Protein AF-A0A6B3SM41-F1 (afdb_monomer_lite)

Organism: NCBI:txid2709383

Radius of gyration: 17.98 Å; chains: 1; bounding box: 35×56×48 Å

Structure (mmCIF, N/CA/C/O backbone):
data_AF-A0A6B3SM41-F1
#
_entry.id   AF-A0A6B3SM41-F1
#
loop_
_atom_site.group_PDB
_atom_site.id
_atom_site.type_symbol
_atom_site.label_atom_id
_atom_site.label_alt_id
_atom_site.label_comp_id
_atom_site.label_asym_id
_atom_site.label_entity_id
_atom_site.label_seq_id
_atom_site.pdbx_PDB_ins_code
_atom_site.Cartn_x
_atom_site.Cartn_y
_atom_site.Cartn_z
_atom_site.occupancy
_atom_site.B_iso_or_equiv
_atom_site.auth_seq_id
_atom_site.auth_comp_id
_atom_site.auth_asym_id
_atom_site.auth_atom_id
_atom_site.pdbx_PDB_model_num
ATOM 1 N N . MET A 1 1 ? -23.816 -30.537 -30.936 1.00 42.19 1 MET A N 1
ATOM 2 C CA . MET A 1 1 ? -22.704 -31.227 -30.251 1.00 42.19 1 MET A CA 1
ATOM 3 C C . MET A 1 1 ? -21.564 -30.239 -30.055 1.00 42.19 1 MET A C 1
ATOM 5 O O . MET A 1 1 ? -21.171 -29.629 -31.037 1.00 42.19 1 MET A O 1
ATOM 9 N N . SER A 1 2 ? -21.074 -30.126 -28.813 1.00 48.78 2 SER A N 1
ATOM 10 C CA . SER A 1 2 ? -19.797 -29.508 -28.398 1.00 48.78 2 SER A CA 1
ATOM 11 C C . SER A 1 2 ? -19.707 -27.981 -28.570 1.00 48.78 2 SER A C 1
ATOM 13 O O . SER A 1 2 ? -19.739 -27.470 -29.676 1.00 48.78 2 SER A O 1
ATOM 15 N N . LYS A 1 3 ? -19.535 -27.178 -27.517 1.00 48.53 3 LYS A N 1
ATOM 16 C CA . LYS A 1 3 ? -18.461 -27.302 -26.524 1.00 48.53 3 LYS A CA 1
ATOM 17 C C . LYS A 1 3 ? -18.835 -26.478 -25.282 1.00 48.53 3 LYS A C 1
ATOM 19 O O . LYS A 1 3 ? -18.977 -25.262 -25.379 1.00 48.53 3 LYS A O 1
ATOM 24 N N . HIS A 1 4 ? -18.985 -27.127 -24.128 1.00 48.03 4 HIS A N 1
ATOM 25 C CA . HIS A 1 4 ? -18.931 -26.434 -22.843 1.00 48.03 4 HIS A CA 1
ATOM 26 C C . HIS A 1 4 ? -17.522 -25.849 -22.702 1.00 48.03 4 HIS A C 1
ATOM 28 O O . HIS A 1 4 ? -16.552 -26.597 -22.590 1.00 48.03 4 HIS A O 1
ATOM 34 N N . GLN A 1 5 ? -17.395 -24.525 -22.760 1.00 51.16 5 GLN A N 1
ATOM 35 C CA . GLN A 1 5 ? -16.246 -23.853 -22.169 1.00 51.16 5 GLN A CA 1
ATOM 36 C C . GLN A 1 5 ? -16.639 -23.504 -20.741 1.00 51.16 5 GLN A C 1
ATOM 38 O O . GLN A 1 5 ? -17.149 -22.427 -20.449 1.00 51.16 5 GLN A O 1
ATOM 43 N N . GLU A 1 6 ? -16.448 -24.483 -19.864 1.00 48.81 6 GLU A N 1
ATOM 44 C CA . GLU A 1 6 ? -16.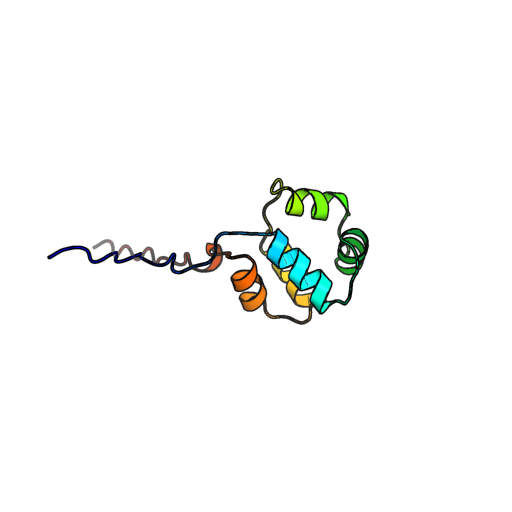347 -24.261 -18.431 1.00 48.81 6 GLU A CA 1
ATOM 45 C C . GLU A 1 6 ? -15.039 -23.506 -18.179 1.00 48.81 6 GLU A C 1
ATOM 47 O O . GLU A 1 6 ? -13.990 -24.076 -17.878 1.00 48.81 6 GLU A O 1
ATOM 52 N N . THR A 1 7 ? -15.075 -22.193 -18.389 1.00 49.72 7 THR A N 1
ATOM 53 C CA . THR A 1 7 ? -14.012 -21.304 -17.936 1.00 49.72 7 THR A CA 1
ATOM 54 C C . THR A 1 7 ? -14.099 -21.290 -16.418 1.00 49.72 7 THR A C 1
ATOM 56 O O . THR A 1 7 ? -14.897 -20.554 -15.843 1.00 49.72 7 THR A O 1
ATOM 59 N N . SER A 1 8 ? -13.314 -22.145 -15.760 1.00 45.97 8 SER A N 1
ATOM 60 C CA . SER A 1 8 ? -13.067 -22.042 -14.323 1.00 45.97 8 SER A CA 1
ATOM 61 C C . SER A 1 8 ? -12.537 -20.639 -14.038 1.00 45.97 8 SER A C 1
ATOM 63 O O . SER A 1 8 ? -11.380 -20.321 -14.312 1.00 45.97 8 SER A O 1
ATOM 65 N N . LEU A 1 9 ? -13.426 -19.771 -13.560 1.00 53.75 9 LEU A N 1
ATOM 66 C CA . LEU A 1 9 ? -13.115 -18.407 -1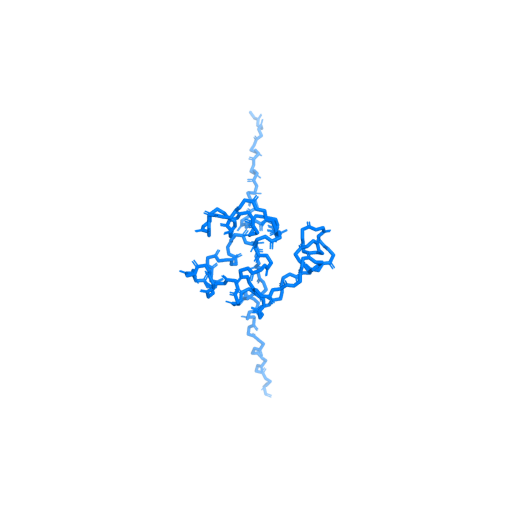3.159 1.00 53.75 9 LEU A CA 1
ATOM 67 C C . LEU A 1 9 ? -12.001 -18.475 -12.103 1.00 53.75 9 LEU A C 1
ATOM 69 O O . LEU A 1 9 ? -12.117 -19.271 -11.164 1.00 53.75 9 LEU A O 1
ATOM 73 N N . PRO A 1 10 ? -10.925 -17.674 -12.198 1.00 51.53 10 PRO A N 1
ATOM 74 C CA . PRO A 1 10 ? -9.949 -17.612 -11.123 1.00 51.53 10 PRO A CA 1
ATOM 75 C C . PRO A 1 10 ? -10.671 -17.105 -9.871 1.00 51.53 10 PRO A C 1
ATOM 77 O O . PRO A 1 10 ? -11.011 -15.929 -9.773 1.00 51.53 10 PRO A O 1
ATOM 80 N N . ALA A 1 11 ? -10.919 -17.999 -8.911 1.00 60.12 11 ALA A N 1
ATOM 81 C CA . ALA A 1 11 ? -11.695 -17.759 -7.690 1.00 60.12 11 ALA A CA 1
ATOM 82 C C . ALA A 1 11 ? -11.045 -16.750 -6.715 1.00 60.12 11 ALA A C 1
ATOM 84 O O . ALA A 1 11 ? -11.317 -16.753 -5.516 1.00 60.12 11 ALA A O 1
ATOM 85 N N . SER A 1 12 ? -10.093 -15.937 -7.173 1.00 61.50 12 SER A N 1
ATOM 86 C CA . SER A 1 12 ? -9.433 -14.896 -6.386 1.00 61.50 12 SER A CA 1
ATOM 87 C C . SER A 1 12 ? -8.532 -14.035 -7.268 1.00 61.50 12 SER A C 1
ATOM 89 O O . SER A 1 12 ? -7.814 -14.553 -8.129 1.00 61.50 12 SER A O 1
ATOM 91 N N . LEU A 1 13 ? -8.539 -12.722 -7.015 1.00 77.38 13 LEU A N 1
ATOM 92 C CA . LEU A 1 13 ? -7.699 -11.769 -7.737 1.00 77.38 13 LEU A CA 1
ATOM 93 C C . LEU A 1 13 ? -6.204 -12.121 -7.572 1.00 77.38 13 LEU A C 1
ATOM 95 O O . LEU A 1 13 ? -5.810 -12.660 -6.525 1.00 77.38 13 LEU A O 1
ATOM 99 N N . PRO A 1 14 ? -5.377 -11.877 -8.606 1.00 87.06 14 PRO A N 1
ATOM 100 C CA . PRO A 1 14 ? -3.929 -11.995 -8.495 1.00 87.06 14 PRO A CA 1
ATOM 101 C C . PRO A 1 14 ? -3.378 -10.933 -7.539 1.00 87.06 14 PRO A C 1
ATOM 103 O O . PRO A 1 14 ? -3.987 -9.879 -7.359 1.00 87.06 14 PRO A O 1
ATOM 106 N N . TYR A 1 15 ? -2.223 -11.229 -6.940 1.00 90.88 15 TYR A N 1
ATOM 107 C CA . TYR A 1 15 ? -1.531 -10.290 -6.063 1.00 90.88 15 TYR A CA 1
ATOM 108 C C . TYR A 1 15 ? -1.096 -9.051 -6.852 1.00 90.88 15 TYR A C 1
ATOM 110 O O . TYR A 1 15 ? -0.290 -9.178 -7.774 1.00 90.88 15 TYR A O 1
ATOM 118 N N . ASP A 1 16 ? -1.613 -7.878 -6.492 1.00 93.50 16 ASP A N 1
ATOM 119 C CA . ASP A 1 16 ? -1.326 -6.626 -7.196 1.00 93.50 16 ASP A CA 1
ATOM 120 C C . ASP A 1 16 ? -1.195 -5.444 -6.216 1.00 93.50 16 ASP A C 1
ATOM 122 O O . ASP A 1 16 ? -2.197 -4.871 -5.774 1.00 93.50 16 ASP A O 1
ATOM 126 N N . PRO A 1 17 ? 0.045 -5.057 -5.865 1.00 94.31 17 PRO A N 1
ATOM 127 C CA . PRO A 1 17 ? 0.312 -3.901 -5.019 1.00 94.31 17 PRO A CA 1
ATOM 128 C C . PRO A 1 17 ? -0.164 -2.576 -5.604 1.00 94.31 17 PRO A C 1
ATOM 130 O O . PRO A 1 17 ? -0.497 -1.679 -4.833 1.00 94.31 17 PRO A O 1
ATOM 133 N N . ASN A 1 18 ? -0.200 -2.436 -6.934 1.00 95.94 18 ASN A N 1
ATOM 134 C CA . ASN A 1 18 ? -0.585 -1.176 -7.567 1.00 95.94 18 ASN A CA 1
ATOM 135 C C . ASN A 1 18 ? -2.039 -0.849 -7.245 1.00 95.94 18 ASN A C 1
ATOM 137 O O . ASN A 1 18 ? -2.313 0.244 -6.771 1.00 95.94 18 ASN A O 1
ATOM 141 N N . ARG A 1 19 ? -2.937 -1.839 -7.328 1.00 95.31 19 ARG A N 1
ATOM 142 C CA . ARG A 1 19 ? -4.352 -1.674 -6.947 1.00 95.31 19 ARG A CA 1
ATOM 143 C C . ARG A 1 19 ? -4.528 -1.161 -5.531 1.00 95.31 19 ARG A C 1
ATOM 145 O O . ARG A 1 19 ? -5.387 -0.318 -5.294 1.00 95.31 19 ARG A O 1
ATOM 152 N N . LEU A 1 20 ? -3.731 -1.672 -4.592 1.00 95.69 20 LEU A N 1
ATOM 153 C CA . LEU A 1 20 ? -3.786 -1.194 -3.218 1.00 95.69 20 LEU A CA 1
ATOM 154 C C . LEU A 1 20 ? -3.313 0.260 -3.125 1.00 95.69 20 LEU A C 1
ATOM 156 O O . LEU A 1 20 ? -3.973 1.065 -2.479 1.00 95.69 20 LEU A O 1
ATOM 160 N N . LEU A 1 21 ? -2.186 0.598 -3.752 1.00 96.19 21 LEU A N 1
ATOM 161 C CA . LEU A 1 21 ? -1.647 1.958 -3.716 1.00 96.19 21 LEU A CA 1
ATOM 162 C C . LEU A 1 21 ? -2.590 2.963 -4.395 1.00 96.19 21 LEU A C 1
ATOM 164 O O . LEU A 1 21 ? -2.825 4.032 -3.843 1.00 96.19 21 LEU A O 1
ATOM 168 N N . ASP A 1 22 ? -3.205 2.596 -5.518 1.00 96.94 22 ASP A N 1
ATOM 169 C CA . ASP A 1 22 ? -4.197 3.425 -6.210 1.00 96.94 22 ASP A CA 1
ATOM 170 C C . ASP A 1 22 ? -5.481 3.595 -5.389 1.00 96.94 22 ASP A C 1
ATOM 172 O O . ASP A 1 22 ? -6.021 4.698 -5.306 1.00 96.94 22 ASP A O 1
ATOM 176 N N . ALA A 1 23 ? -5.943 2.539 -4.710 1.00 96.25 23 ALA A N 1
ATOM 177 C CA . ALA A 1 23 ? -7.062 2.642 -3.777 1.00 96.25 23 ALA A CA 1
ATOM 178 C C . ALA A 1 23 ? -6.739 3.591 -2.611 1.00 96.25 23 ALA A C 1
ATOM 180 O O . ALA A 1 23 ? -7.565 4.429 -2.258 1.00 96.25 23 ALA A O 1
ATOM 181 N N . LEU A 1 24 ? -5.527 3.512 -2.051 1.00 96.00 24 LEU A N 1
ATOM 182 C CA . LEU A 1 24 ? -5.077 4.416 -0.990 1.00 96.00 24 LEU A CA 1
ATOM 183 C C . LEU A 1 24 ? -5.015 5.872 -1.468 1.00 96.00 24 LEU A C 1
ATOM 185 O O . LEU A 1 24 ? -5.491 6.752 -0.755 1.00 96.00 24 LEU A O 1
ATOM 189 N N . LEU A 1 25 ? -4.490 6.129 -2.671 1.00 96.69 25 LEU A N 1
ATOM 190 C CA . LEU A 1 25 ? -4.495 7.468 -3.271 1.00 96.69 25 LEU A CA 1
ATOM 191 C C . LEU A 1 25 ? -5.922 8.012 -3.397 1.00 96.69 25 LEU A C 1
ATOM 193 O O . LEU A 1 25 ? -6.193 9.131 -2.963 1.00 96.69 25 LEU A O 1
ATOM 197 N N . ALA A 1 26 ? -6.848 7.201 -3.913 1.00 96.38 26 ALA A N 1
ATOM 198 C CA . ALA A 1 26 ? -8.243 7.593 -4.078 1.00 96.38 26 ALA A CA 1
ATOM 199 C C . ALA A 1 26 ? -8.938 7.868 -2.734 1.00 96.38 26 ALA A C 1
ATOM 201 O O . ALA A 1 26 ? -9.624 8.878 -2.582 1.00 96.38 26 ALA A O 1
ATOM 202 N N . TRP A 1 27 ? -8.754 7.000 -1.738 1.00 94.88 27 TRP A N 1
ATOM 203 C CA . TRP A 1 27 ? -9.395 7.152 -0.429 1.00 94.88 27 TRP A CA 1
ATOM 204 C C . TRP A 1 27 ? -8.856 8.332 0.369 1.00 94.88 27 TRP A C 1
ATOM 206 O O . TRP A 1 27 ? -9.617 8.998 1.067 1.00 94.88 27 TRP A O 1
ATOM 216 N N . MET A 1 28 ? -7.556 8.594 0.262 1.00 94.31 28 MET A N 1
ATOM 217 C CA . MET A 1 28 ? -6.888 9.678 0.977 1.00 94.31 28 MET A CA 1
ATOM 218 C C . MET A 1 28 ? -6.885 10.994 0.182 1.00 94.31 28 MET A C 1
ATOM 220 O O . MET A 1 28 ? -6.342 11.982 0.672 1.00 94.31 28 MET A O 1
ATOM 224 N N . GLN A 1 29 ? -7.485 11.014 -1.018 1.00 95.31 29 GLN A N 1
ATOM 225 C CA . GLN A 1 29 ? -7.528 12.164 -1.932 1.00 95.31 29 GLN A CA 1
ATOM 226 C C . GLN A 1 29 ? -6.127 12.723 -2.225 1.00 95.31 29 GLN A C 1
ATOM 228 O O . GLN A 1 29 ? -5.864 13.921 -2.123 1.00 95.31 29 GLN A O 1
ATOM 233 N N . LEU A 1 30 ? -5.200 11.823 -2.548 1.00 96.25 30 LEU A N 1
ATOM 234 C CA . LEU A 1 30 ? -3.810 12.143 -2.848 1.00 96.25 30 LEU A CA 1
ATOM 235 C C . LEU A 1 30 ? -3.556 11.990 -4.346 1.00 96.25 30 LEU A C 1
ATOM 237 O O . LEU A 1 30 ? -3.957 11.003 -4.952 1.00 96.25 30 LEU A O 1
ATOM 241 N N . ASP A 1 31 ? -2.831 12.945 -4.921 1.00 93.44 31 ASP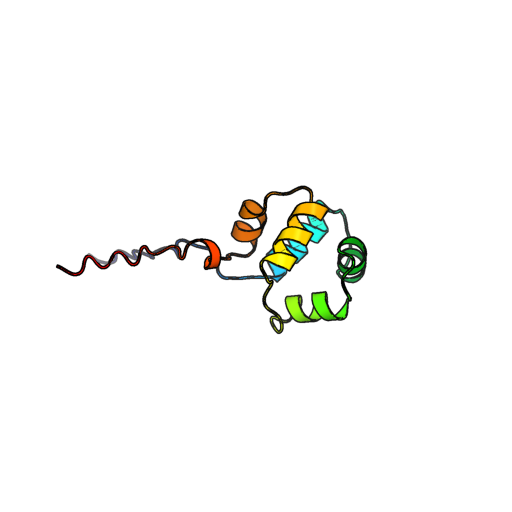 A N 1
ATOM 242 C CA . ASP A 1 31 ? -2.559 12.954 -6.364 1.00 93.44 31 ASP A CA 1
ATOM 243 C C . ASP A 1 31 ? -1.378 12.073 -6.786 1.00 93.44 31 ASP A C 1
ATOM 245 O O . ASP A 1 31 ? -1.261 11.735 -7.959 1.00 93.44 31 ASP A O 1
ATOM 249 N N . ASP A 1 32 ? -0.458 11.760 -5.866 1.00 94.75 32 ASP A N 1
ATOM 250 C CA . ASP A 1 32 ? 0.815 11.127 -6.220 1.00 94.75 32 ASP A CA 1
ATOM 251 C C . ASP A 1 32 ? 1.415 10.289 -5.081 1.00 94.75 32 ASP A C 1
ATOM 253 O O . ASP A 1 32 ? 1.225 10.566 -3.889 1.00 94.75 32 ASP A O 1
ATOM 257 N N . ASP A 1 33 ? 2.220 9.301 -5.468 1.00 94.56 33 ASP A N 1
ATOM 258 C CA . ASP A 1 33 ? 2.933 8.377 -4.587 1.00 94.56 33 ASP A CA 1
ATOM 259 C C . ASP A 1 33 ? 3.854 9.088 -3.579 1.00 94.56 33 ASP A C 1
ATOM 261 O O . ASP A 1 33 ? 4.042 8.603 -2.462 1.00 94.56 33 ASP A O 1
ATOM 265 N N . ASN A 1 34 ? 4.392 10.268 -3.905 1.00 96.00 34 ASN A N 1
ATOM 266 C CA . ASN A 1 34 ? 5.165 11.066 -2.951 1.00 96.00 34 ASN A CA 1
ATOM 267 C C . ASN A 1 34 ? 4.298 11.568 -1.791 1.00 96.00 34 ASN A C 1
ATOM 269 O O . ASN A 1 34 ? 4.737 11.576 -0.637 1.00 96.00 34 ASN A O 1
ATOM 273 N N . LYS A 1 35 ? 3.059 11.988 -2.076 1.00 96.44 35 LYS A N 1
ATOM 274 C CA . LYS A 1 35 ? 2.114 12.412 -1.035 1.00 96.44 35 LYS A CA 1
ATOM 275 C C . LYS A 1 35 ? 1.677 11.210 -0.203 1.00 96.44 35 LYS A C 1
ATOM 277 O O . LYS A 1 35 ? 1.634 11.318 1.021 1.00 96.44 35 LYS A O 1
ATOM 282 N N . LEU A 1 36 ? 1.455 10.061 -0.846 1.00 95.94 36 LEU A N 1
ATOM 283 C CA . LEU A 1 36 ? 1.163 8.800 -0.162 1.00 95.94 36 LEU A CA 1
ATOM 284 C C . LEU A 1 36 ? 2.296 8.384 0.780 1.00 95.94 36 LEU A C 1
ATOM 286 O O . LEU A 1 36 ? 2.045 8.070 1.941 1.00 95.94 36 LEU A O 1
ATOM 290 N N . ALA A 1 37 ? 3.549 8.447 0.321 1.00 95.88 37 ALA A N 1
ATOM 291 C CA . ALA A 1 37 ? 4.719 8.139 1.137 1.00 95.88 37 ALA A CA 1
ATOM 292 C C . ALA A 1 37 ? 4.768 9.023 2.392 1.00 95.88 37 ALA A C 1
ATOM 294 O O . ALA A 1 37 ? 4.934 8.520 3.503 1.00 95.88 37 ALA A O 1
ATOM 295 N N . ARG A 1 38 ? 4.535 10.332 2.237 1.00 94.81 38 ARG A N 1
ATOM 296 C CA . ARG A 1 38 ? 4.484 11.281 3.360 1.00 94.81 38 ARG A CA 1
ATOM 297 C C . ARG A 1 38 ? 3.341 10.977 4.322 1.00 94.81 38 ARG A C 1
ATOM 299 O O . ARG A 1 38 ? 3.563 10.999 5.530 1.00 94.81 38 ARG A O 1
ATOM 306 N N . ALA A 1 39 ? 2.155 10.671 3.800 1.00 94.00 39 ALA A N 1
ATOM 307 C CA . ALA A 1 39 ? 0.993 10.337 4.613 1.00 94.00 39 ALA A CA 1
ATOM 308 C C . ALA A 1 39 ? 1.228 9.063 5.439 1.00 94.00 39 ALA A C 1
ATOM 310 O O . ALA A 1 39 ? 0.901 9.035 6.618 1.00 94.00 39 ALA A O 1
ATOM 311 N N . LEU A 1 40 ? 1.878 8.052 4.854 1.00 93.62 40 LEU A N 1
ATOM 312 C CA . LEU A 1 40 ? 2.211 6.788 5.518 1.00 93.62 40 LEU A CA 1
ATOM 313 C C . LEU A 1 40 ? 3.516 6.835 6.337 1.00 93.62 40 LEU A C 1
ATOM 315 O O . LEU A 1 40 ? 3.893 5.827 6.934 1.00 93.62 40 LEU A O 1
ATOM 319 N N . ARG A 1 41 ? 4.220 7.978 6.369 1.00 94.06 41 ARG A N 1
ATOM 320 C CA . ARG A 1 41 ? 5.554 8.145 6.989 1.00 94.06 41 ARG A CA 1
ATOM 321 C C . ARG A 1 41 ? 6.611 7.175 6.437 1.00 94.06 41 ARG A C 1
ATOM 323 O O . ARG A 1 41 ? 7.494 6.717 7.160 1.00 94.06 41 ARG A O 1
ATOM 330 N N . LEU A 1 42 ? 6.515 6.862 5.150 1.00 93.38 42 LEU A N 1
ATOM 331 C CA . LEU A 1 42 ? 7.421 5.980 4.417 1.00 93.38 42 LEU A CA 1
ATOM 332 C C . LEU A 1 42 ? 8.333 6.789 3.496 1.00 93.38 42 LEU A C 1
ATOM 334 O O . LEU A 1 42 ? 8.048 7.933 3.143 1.00 93.38 42 LEU A O 1
ATOM 338 N N . SER A 1 43 ? 9.430 6.170 3.065 1.00 95.00 43 SER A N 1
ATOM 339 C CA . SER A 1 43 ? 10.273 6.747 2.024 1.00 95.00 43 SER A CA 1
ATOM 340 C C . SER A 1 43 ? 9.619 6.597 0.639 1.00 95.00 43 SER A C 1
ATOM 342 O O . SER A 1 43 ? 9.035 5.545 0.350 1.00 95.00 43 SER A O 1
ATOM 344 N N . PRO A 1 44 ? 9.755 7.593 -0.259 1.00 94.25 44 PRO A N 1
ATOM 345 C CA . PRO A 1 44 ? 9.299 7.478 -1.649 1.00 94.25 44 PRO A CA 1
ATOM 346 C C . PRO A 1 44 ? 9.893 6.258 -2.368 1.00 94.25 44 PRO A C 1
ATOM 348 O O . PRO A 1 44 ? 9.197 5.563 -3.103 1.00 94.25 44 PRO A O 1
ATOM 351 N N . GLU A 1 45 ? 11.156 5.931 -2.075 1.00 95.25 45 GLU A N 1
ATOM 352 C CA . GLU A 1 45 ? 11.857 4.763 -2.628 1.00 95.25 45 GLU A CA 1
ATOM 353 C C . GLU A 1 45 ? 11.184 3.433 -2.265 1.00 95.25 45 GLU A C 1
ATOM 355 O O . GLU A 1 45 ? 11.200 2.485 -3.056 1.00 95.25 45 GLU A O 1
ATOM 360 N N . LEU A 1 46 ? 10.558 3.351 -1.087 1.00 94.25 46 LEU A N 1
ATOM 361 C CA . LEU A 1 46 ? 9.825 2.163 -0.664 1.00 94.25 46 LEU A CA 1
ATOM 362 C C . LEU A 1 46 ? 8.517 2.022 -1.449 1.00 94.25 46 LEU A C 1
ATOM 364 O O . LEU A 1 46 ? 8.243 0.934 -1.952 1.00 94.25 46 LEU A O 1
ATOM 368 N N . ILE A 1 47 ? 7.753 3.107 -1.625 1.00 95.25 47 ILE A N 1
ATOM 369 C CA . ILE A 1 47 ? 6.535 3.098 -2.459 1.00 95.25 47 ILE A CA 1
ATOM 370 C C . ILE A 1 47 ? 6.882 2.729 -3.904 1.00 95.25 47 ILE A C 1
ATOM 372 O O . ILE A 1 47 ? 6.275 1.823 -4.474 1.00 95.25 47 ILE A O 1
ATOM 376 N N . LYS A 1 48 ? 7.939 3.328 -4.457 1.00 96.50 48 LYS A N 1
ATOM 377 C CA . LYS A 1 48 ? 8.451 3.004 -5.792 1.00 96.50 48 LYS A CA 1
ATOM 378 C C . LYS A 1 48 ? 8.863 1.534 -5.915 1.00 96.50 48 LYS A C 1
ATOM 380 O O . LYS A 1 48 ? 8.525 0.870 -6.890 1.00 96.50 48 LYS A O 1
ATOM 385 N N . SER A 1 49 ? 9.540 0.983 -4.909 1.00 95.69 49 SER A N 1
ATOM 386 C CA . SER A 1 49 ? 9.917 -0.437 -4.895 1.00 95.69 49 SER A CA 1
ATOM 387 C C . SER A 1 49 ? 8.702 -1.370 -4.852 1.00 95.69 49 SER A C 1
ATOM 389 O O . SER A 1 49 ? 8.743 -2.441 -5.458 1.00 95.69 49 SER A O 1
ATOM 391 N N . ILE A 1 50 ? 7.616 -0.966 -4.186 1.00 94.75 50 ILE A N 1
ATOM 392 C CA . ILE A 1 50 ? 6.346 -1.706 -4.159 1.00 94.75 50 ILE A CA 1
ATOM 393 C C . ILE A 1 50 ? 5.637 -1.625 -5.517 1.00 94.75 50 ILE A C 1
ATOM 395 O O . ILE A 1 50 ? 5.268 -2.666 -6.057 1.00 94.75 50 ILE A O 1
ATOM 399 N N . ARG A 1 51 ? 5.510 -0.425 -6.105 1.00 94.56 51 ARG A N 1
ATOM 400 C CA . ARG A 1 51 ? 4.933 -0.201 -7.448 1.00 94.56 51 ARG A CA 1
ATOM 401 C C . ARG A 1 51 ? 5.608 -1.064 -8.513 1.00 94.56 51 ARG A C 1
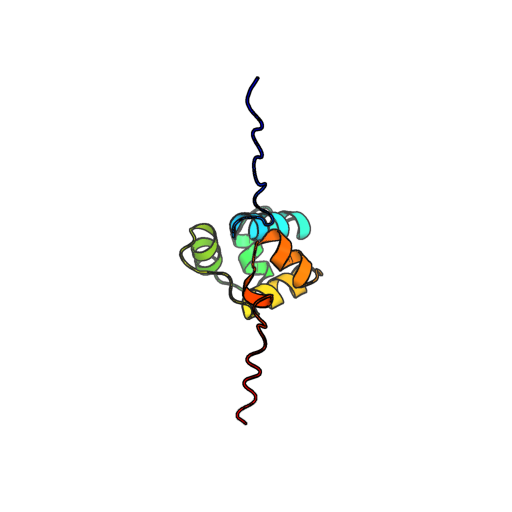ATOM 403 O O . ARG A 1 51 ? 4.949 -1.703 -9.328 1.00 94.56 51 ARG A O 1
AT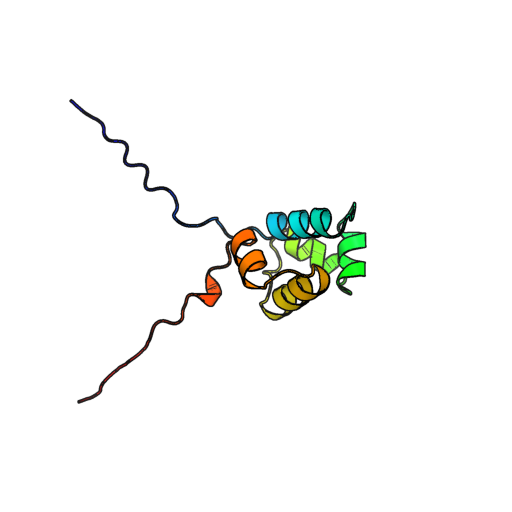OM 410 N N . HIS A 1 52 ? 6.937 -1.133 -8.460 1.00 95.25 52 HIS A N 1
ATOM 411 C CA . HIS A 1 52 ? 7.752 -1.912 -9.391 1.00 95.25 52 HIS A CA 1
ATOM 412 C C . HIS A 1 52 ? 7.795 -3.418 -9.061 1.00 95.25 52 HIS A C 1
ATOM 414 O O . HIS A 1 52 ? 8.527 -4.160 -9.714 1.00 95.25 52 HIS A O 1
ATOM 420 N N . GLY A 1 53 ? 7.082 -3.880 -8.027 1.00 90.06 53 GLY A N 1
ATOM 421 C CA . GLY A 1 53 ? 7.050 -5.289 -7.624 1.00 90.06 53 GLY A CA 1
ATOM 422 C C . GLY A 1 53 ? 8.364 -5.823 -7.039 1.00 90.06 53 GLY A C 1
ATOM 423 O O . GLY A 1 53 ? 8.516 -7.031 -6.877 1.00 90.06 53 GLY A O 1
ATOM 424 N N . ARG A 1 54 ? 9.321 -4.947 -6.704 1.00 91.69 54 ARG A N 1
ATOM 425 C CA . ARG A 1 54 ? 10.614 -5.323 -6.102 1.00 91.69 54 ARG A CA 1
ATOM 426 C C . ARG A 1 54 ? 10.488 -5.655 -4.620 1.00 91.69 54 ARG A C 1
ATOM 428 O O . ARG A 1 54 ? 11.304 -6.404 -4.091 1.00 91.69 54 ARG A O 1
ATOM 435 N N . LEU A 1 55 ? 9.484 -5.087 -3.953 1.00 91.12 55 LEU A N 1
ATOM 436 C CA . LEU A 1 55 ? 9.224 -5.310 -2.537 1.00 91.12 55 LEU A CA 1
ATOM 437 C C . LEU A 1 55 ? 7.775 -5.770 -2.323 1.00 91.12 55 LEU A C 1
ATOM 439 O O . LEU A 1 55 ? 6.851 -5.013 -2.624 1.00 91.12 55 LEU A O 1
ATOM 443 N N . PRO A 1 56 ? 7.543 -6.974 -1.769 1.00 90.94 56 PRO A N 1
ATOM 444 C CA . PRO A 1 56 ? 6.202 -7.385 -1.387 1.00 90.94 56 PRO A CA 1
ATOM 445 C C . PRO A 1 56 ? 5.720 -6.586 -0.172 1.00 90.94 56 PRO A C 1
ATOM 447 O O . PRO A 1 56 ? 6.477 -6.319 0.767 1.00 90.94 56 PRO A O 1
ATOM 450 N N . ILE A 1 57 ? 4.428 -6.268 -0.144 1.00 92.19 57 ILE A N 1
ATOM 451 C CA . ILE A 1 57 ? 3.794 -5.628 1.009 1.00 92.19 57 ILE A CA 1
ATOM 452 C C . ILE A 1 57 ? 3.766 -6.613 2.179 1.00 92.19 57 ILE A C 1
ATOM 454 O O . ILE A 1 57 ? 3.150 -7.679 2.124 1.00 92.19 57 ILE A O 1
ATOM 458 N N . ARG A 1 58 ? 4.467 -6.250 3.254 1.00 91.00 58 ARG A N 1
ATOM 459 C CA . ARG A 1 58 ? 4.525 -7.030 4.495 1.00 91.00 58 ARG A CA 1
ATOM 460 C C . ARG A 1 58 ? 3.263 -6.795 5.338 1.00 91.00 58 ARG A C 1
ATOM 462 O O . ARG A 1 58 ? 2.718 -5.694 5.291 1.00 91.00 58 ARG A O 1
ATOM 469 N N . PRO A 1 59 ? 2.857 -7.749 6.198 1.00 90.12 59 PRO A N 1
ATOM 470 C CA . PRO A 1 59 ? 1.693 -7.581 7.074 1.00 90.12 59 PRO A CA 1
ATOM 471 C C . PRO A 1 59 ? 1.742 -6.319 7.945 1.00 90.12 59 PRO A C 1
ATOM 473 O O . PRO A 1 59 ? 0.730 -5.649 8.104 1.00 90.12 59 PRO A O 1
ATOM 476 N N . THR A 1 60 ? 2.922 -5.963 8.464 1.00 91.62 60 THR A N 1
ATOM 477 C CA . THR A 1 60 ? 3.127 -4.739 9.256 1.00 91.62 60 THR A CA 1
ATOM 478 C C . THR A 1 60 ? 2.842 -3.478 8.445 1.00 91.62 60 THR A C 1
ATOM 480 O O . THR A 1 60 ? 2.197 -2.562 8.936 1.00 91.62 60 THR A O 1
ATOM 483 N N . LEU A 1 61 ? 3.288 -3.442 7.187 1.00 93.00 61 LEU A N 1
ATOM 484 C CA . LEU A 1 61 ? 3.041 -2.310 6.301 1.00 93.00 61 LEU A CA 1
ATOM 485 C C . LEU A 1 61 ? 1.557 -2.214 5.930 1.00 93.00 61 LEU A C 1
ATOM 487 O O . LEU A 1 61 ? 0.994 -1.126 5.922 1.00 93.00 61 LEU A O 1
ATOM 491 N N . LEU A 1 62 ? 0.916 -3.358 5.693 1.00 93.31 62 LEU A N 1
ATOM 492 C CA . LEU A 1 62 ? -0.513 -3.425 5.403 1.00 93.31 62 LEU A CA 1
ATOM 493 C C . LEU A 1 62 ? -1.364 -2.919 6.576 1.00 93.31 62 LEU A C 1
ATOM 495 O O . LEU A 1 62 ? -2.350 -2.225 6.365 1.00 93.31 62 LEU A O 1
ATOM 499 N N . MET A 1 63 ? -0.957 -3.228 7.809 1.00 92.94 63 MET A N 1
ATOM 500 C CA . MET A 1 63 ? -1.584 -2.696 9.018 1.00 92.94 63 MET A CA 1
ATOM 501 C C . MET A 1 63 ? -1.436 -1.173 9.091 1.00 92.94 63 MET A C 1
ATOM 503 O O . MET A 1 63 ? -2.429 -0.486 9.273 1.00 92.94 63 MET A O 1
ATOM 507 N N . LEU A 1 64 ? -0.238 -0.629 8.853 1.00 93.81 64 LEU A N 1
ATOM 508 C CA . LEU A 1 64 ? -0.028 0.826 8.831 1.00 93.81 64 LEU A CA 1
ATOM 509 C C . LEU A 1 64 ? -0.882 1.533 7.768 1.00 93.81 64 LEU A C 1
ATOM 511 O O . LEU A 1 64 ? -1.420 2.607 8.034 1.00 93.81 64 LEU A O 1
ATOM 515 N N . MET A 1 65 ? -1.014 0.932 6.583 1.00 95.12 65 MET A N 1
ATOM 516 C CA . MET A 1 65 ? -1.878 1.431 5.510 1.00 95.12 65 MET A CA 1
ATOM 517 C C . MET A 1 65 ? -3.355 1.407 5.914 1.00 95.12 65 MET A C 1
ATOM 519 O O . MET A 1 65 ? -4.062 2.377 5.663 1.00 95.12 65 MET A O 1
ATOM 523 N N . ALA A 1 66 ? -3.808 0.327 6.560 1.00 94.94 66 ALA A N 1
ATOM 524 C CA . ALA A 1 66 ? -5.182 0.185 7.040 1.00 94.94 66 ALA A CA 1
ATOM 525 C C . ALA A 1 66 ? -5.534 1.287 8.051 1.00 94.94 66 ALA A C 1
ATOM 527 O O . ALA A 1 66 ? -6.547 1.967 7.891 1.00 94.94 66 ALA A O 1
ATOM 528 N N . GLU A 1 67 ? -4.645 1.528 9.018 1.00 94.50 67 GLU A N 1
ATOM 529 C CA . GLU A 1 67 ? -4.816 2.565 10.040 1.00 94.50 67 GLU A CA 1
ATOM 530 C C . GLU A 1 67 ? -4.906 3.972 9.425 1.00 94.50 67 GLU A C 1
ATOM 532 O O . GLU A 1 67 ? -5.809 4.735 9.756 1.00 94.50 67 GLU A O 1
ATOM 537 N N . HIS A 1 68 ? -4.015 4.319 8.485 1.00 94.69 68 HIS A N 1
ATOM 538 C CA . HIS A 1 68 ? -4.018 5.650 7.856 1.00 94.69 68 HIS A CA 1
ATOM 539 C C . HIS A 1 68 ? -5.187 5.861 6.891 1.00 94.69 68 HIS A C 1
ATOM 541 O O . HIS A 1 68 ? -5.641 6.990 6.719 1.00 94.69 68 HIS A O 1
ATOM 547 N N . ALA A 1 69 ? -5.675 4.792 6.260 1.00 93.56 69 ALA A N 1
ATOM 548 C CA . ALA A 1 69 ? -6.834 4.849 5.377 1.00 93.56 69 ALA A CA 1
ATOM 549 C C . ALA A 1 69 ? -8.173 4.768 6.132 1.00 93.56 69 ALA A C 1
ATOM 551 O O . ALA A 1 69 ? -9.225 4.935 5.514 1.00 93.56 69 ALA A O 1
ATOM 552 N N . GLY A 1 70 ? -8.157 4.473 7.439 1.00 94.75 70 GLY A N 1
ATOM 553 C CA . GLY A 1 70 ? -9.368 4.214 8.222 1.00 94.75 70 GLY A CA 1
ATOM 554 C C . GLY A 1 70 ? -10.136 2.978 7.739 1.00 94.75 70 GLY A C 1
ATOM 555 O O . GLY A 1 70 ? -11.365 2.955 7.787 1.00 94.75 70 GLY A O 1
ATOM 556 N N . ARG A 1 71 ? -9.427 1.971 7.214 1.00 95.50 71 ARG A N 1
ATOM 557 C CA . ARG A 1 71 ? -10.001 0.758 6.608 1.00 95.50 71 ARG A CA 1
ATOM 558 C C . ARG A 1 71 ? -9.600 -0.493 7.371 1.00 95.50 71 ARG A C 1
ATOM 560 O O . ARG A 1 71 ? -8.645 -0.503 8.138 1.00 95.50 71 ARG A O 1
ATOM 567 N N . SER A 1 72 ? -10.320 -1.585 7.133 1.00 93.75 72 SER A N 1
ATOM 568 C CA . SER A 1 72 ? -9.974 -2.869 7.738 1.00 93.75 72 SER A CA 1
ATOM 569 C C . SER A 1 72 ? -8.806 -3.539 7.010 1.00 93.75 72 SER A C 1
ATOM 571 O O . SER A 1 72 ? -8.658 -3.451 5.791 1.00 93.75 72 SER A O 1
ATOM 573 N N . LEU A 1 73 ? -8.000 -4.294 7.758 1.00 92.19 73 LEU A N 1
ATOM 574 C CA . LEU A 1 73 ? -6.922 -5.096 7.180 1.00 92.19 73 LEU A CA 1
ATOM 575 C C . LEU A 1 73 ? -7.439 -6.129 6.162 1.00 92.19 73 LEU A C 1
ATOM 577 O O . LEU A 1 73 ? -6.717 -6.480 5.233 1.00 92.19 73 LEU A O 1
ATOM 581 N N . ASP A 1 74 ? -8.666 -6.632 6.335 1.00 91.50 74 ASP A N 1
ATOM 582 C CA . ASP A 1 74 ? -9.285 -7.575 5.396 1.00 91.50 74 ASP A CA 1
ATOM 583 C C . ASP A 1 74 ? -9.603 -6.911 4.053 1.00 91.50 74 ASP A C 1
ATOM 585 O O . ASP A 1 74 ? -9.226 -7.444 3.013 1.00 91.50 74 ASP A O 1
ATOM 589 N N . GLU A 1 75 ? -10.179 -5.707 4.072 1.00 93.50 75 GLU A N 1
ATOM 590 C CA . GLU A 1 75 ? -10.467 -4.920 2.866 1.00 93.50 75 GLU A CA 1
ATOM 591 C C . GLU A 1 75 ? -9.191 -4.679 2.046 1.00 93.50 75 GLU A C 1
ATOM 593 O O . GLU A 1 75 ? -9.148 -4.951 0.844 1.00 93.50 75 GLU A O 1
ATOM 598 N N . LEU A 1 76 ? -8.100 -4.288 2.713 1.00 94.12 76 LEU A N 1
ATOM 599 C CA . LEU A 1 76 ? -6.807 -4.105 2.055 1.00 94.12 76 LEU A CA 1
ATOM 600 C C . LEU A 1 76 ? -6.259 -5.414 1.469 1.00 94.12 76 LEU A C 1
ATOM 602 O O . LEU A 1 76 ? -5.702 -5.408 0.372 1.00 94.12 76 LEU A O 1
ATOM 606 N N . ARG A 1 77 ? -6.425 -6.552 2.157 1.00 91.62 77 ARG A N 1
ATOM 607 C CA . ARG A 1 77 ? -6.006 -7.870 1.642 1.00 91.62 77 ARG A CA 1
ATOM 608 C C . ARG A 1 77 ? -6.810 -8.301 0.427 1.00 91.62 77 ARG A C 1
ATOM 610 O O . ARG A 1 77 ? -6.234 -8.898 -0.482 1.00 91.62 77 ARG A O 1
ATOM 617 N N . GLN A 1 78 ? -8.110 -8.019 0.412 1.00 91.44 78 GLN A N 1
ATOM 618 C CA . GLN A 1 78 ? -8.977 -8.333 -0.719 1.00 91.44 78 GLN A CA 1
ATOM 619 C C . GLN A 1 78 ? -8.547 -7.562 -1.969 1.00 91.44 78 GLN A C 1
ATOM 621 O O . GLN A 1 78 ? -8.396 -8.171 -3.028 1.00 91.44 78 GLN A O 1
ATOM 626 N N . ILE A 1 79 ? -8.259 -6.264 -1.830 1.00 93.12 79 ILE A N 1
ATOM 627 C CA . ILE A 1 79 ? -7.767 -5.419 -2.930 1.00 93.12 79 ILE A CA 1
ATOM 628 C C . ILE A 1 79 ? -6.385 -5.871 -3.395 1.00 93.12 79 ILE A C 1
ATOM 630 O O . ILE A 1 79 ? -6.143 -6.002 -4.594 1.00 93.12 79 ILE A O 1
ATOM 634 N N . LEU A 1 80 ? -5.495 -6.153 -2.441 1.00 92.50 80 LEU A N 1
ATOM 635 C CA . LEU A 1 80 ? -4.141 -6.621 -2.714 1.00 92.50 80 LEU A CA 1
ATOM 636 C C . LEU A 1 80 ? -4.115 -8.015 -3.359 1.00 92.50 80 LEU A C 1
ATOM 638 O O . LEU A 1 80 ? -3.110 -8.378 -3.958 1.00 92.50 80 LEU A O 1
ATOM 642 N N . GLY A 1 81 ? -5.172 -8.819 -3.213 1.00 90.31 81 GLY A N 1
ATOM 643 C CA . GLY A 1 81 ? -5.159 -10.237 -3.582 1.00 90.31 81 GLY A CA 1
ATOM 644 C C . GLY A 1 81 ? -4.282 -11.088 -2.653 1.00 90.31 81 GLY A C 1
ATOM 645 O O . GLY A 1 81 ? -3.817 -12.163 -3.043 1.00 90.31 81 GLY A O 1
ATOM 646 N N . ASP A 1 82 ? -4.025 -10.625 -1.423 1.00 85.75 82 ASP A N 1
ATOM 647 C CA . ASP A 1 82 ? -3.152 -11.309 -0.465 1.00 85.75 82 ASP A CA 1
ATOM 648 C C . ASP A 1 82 ? -3.862 -12.493 0.211 1.00 85.75 82 ASP A C 1
ATOM 650 O O . ASP A 1 82 ? -4.744 -12.344 1.060 1.00 85.75 82 ASP A O 1
ATOM 654 N N . ARG A 1 83 ? -3.420 -13.708 -0.136 1.00 79.00 83 ARG A N 1
ATOM 655 C CA . ARG A 1 83 ? -3.931 -14.974 0.416 1.00 79.00 83 ARG A CA 1
ATOM 656 C C . ARG A 1 83 ? -3.104 -15.513 1.583 1.00 79.00 83 ARG A C 1
ATOM 658 O O . ARG A 1 83 ? -3.485 -16.528 2.166 1.00 79.00 83 ARG A O 1
ATOM 665 N N . ARG A 1 84 ? -1.997 -14.861 1.965 1.00 72.38 84 ARG A N 1
ATOM 666 C CA . ARG A 1 84 ? -1.049 -15.360 2.983 1.00 72.38 84 ARG A CA 1
ATOM 667 C C . ARG A 1 84 ? -1.703 -15.576 4.347 1.00 72.38 84 ARG A C 1
ATOM 669 O O . ARG A 1 84 ? -1.288 -16.444 5.104 1.00 72.38 84 ARG A O 1
ATOM 676 N N . SER A 1 85 ? -2.767 -14.836 4.636 1.00 60.50 85 SER A N 1
ATOM 677 C CA . SER A 1 85 ? -3.486 -14.918 5.913 1.00 60.50 85 SER A CA 1
ATOM 678 C C . SER A 1 85 ? -4.431 -16.120 6.017 1.00 60.50 85 SER A C 1
ATOM 680 O O . SER A 1 85 ? -4.834 -16.476 7.121 1.00 60.50 85 SER A O 1
ATOM 682 N N . LYS A 1 86 ? -4.773 -16.764 4.891 1.00 57.97 86 LYS A N 1
ATOM 683 C CA . LYS A 1 86 ? -5.694 -17.914 4.855 1.00 57.97 86 LYS A CA 1
ATOM 684 C C . LYS A 1 86 ? -4.994 -19.264 5.053 1.00 57.97 86 LYS A C 1
ATOM 686 O O . LYS A 1 86 ? -5.668 -20.268 5.254 1.00 57.97 86 LYS A O 1
ATOM 691 N N . ALA A 1 87 ? -3.660 -19.307 5.075 1.00 54.78 87 ALA A N 1
ATOM 692 C CA . ALA A 1 87 ? -2.895 -20.526 5.335 1.00 54.78 87 ALA A CA 1
ATOM 693 C C . ALA A 1 87 ? -2.785 -20.827 6.844 1.00 54.78 87 ALA A C 1
ATOM 695 O O . ALA A 1 87 ? -1.697 -20.907 7.405 1.00 54.78 87 ALA A O 1
ATOM 696 N N . ARG A 1 88 ? -3.922 -21.010 7.521 1.00 57.38 88 ARG A N 1
ATOM 697 C CA . ARG A 1 88 ? -3.9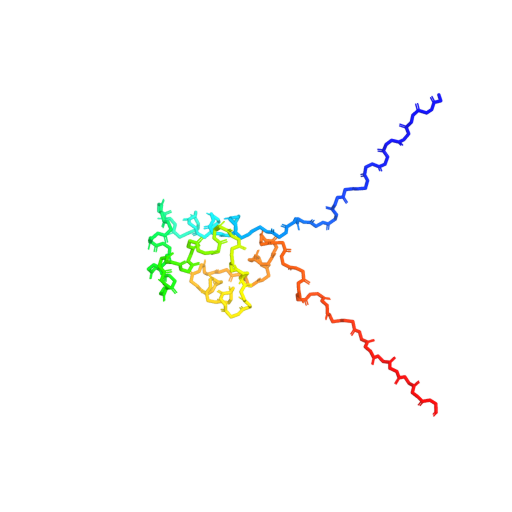72 -21.807 8.753 1.00 57.38 88 ARG A CA 1
ATOM 698 C C . ARG A 1 88 ? -4.491 -23.190 8.375 1.00 57.38 88 ARG A C 1
ATOM 700 O O . ARG A 1 88 ? -5.657 -23.495 8.591 1.00 57.38 88 ARG A O 1
ATOM 707 N N . MET A 1 89 ? -3.635 -24.010 7.762 1.00 52.38 89 MET A N 1
ATOM 708 C CA . MET A 1 89 ? -3.902 -25.447 7.705 1.00 52.38 89 MET A CA 1
ATOM 709 C C . MET A 1 89 ? -3.569 -26.069 9.072 1.00 52.38 89 MET A C 1
ATOM 711 O O . MET A 1 89 ? -2.480 -25.820 9.597 1.00 52.38 89 MET A O 1
ATOM 715 N N . PRO A 1 90 ? -4.479 -26.861 9.666 1.00 49.97 90 PRO A N 1
ATOM 716 C CA . PRO A 1 90 ? -4.260 -27.518 10.943 1.00 49.97 90 PRO A CA 1
ATOM 717 C C . PRO A 1 90 ? -3.415 -28.777 10.737 1.00 49.97 90 PRO A C 1
ATOM 719 O O . PRO A 1 90 ? -3.904 -29.807 10.282 1.00 49.97 90 PRO A O 1
ATOM 722 N N . GLY A 1 91 ? -2.146 -28.731 11.133 1.00 57.25 91 GLY A N 1
ATOM 723 C CA . GLY A 1 91 ? -1.345 -29.936 11.328 1.00 57.25 91 GLY A CA 1
ATOM 724 C C . GLY A 1 91 ? -1.737 -30.664 12.617 1.00 57.25 91 GLY A C 1
ATOM 725 O O . GLY A 1 91 ? -0.925 -30.752 13.530 1.00 57.25 91 GLY A O 1
ATOM 726 N N . ARG A 1 92 ? -2.971 -31.181 12.723 1.00 61.19 92 ARG A N 1
ATOM 727 C CA . ARG A 1 92 ? -3.276 -32.251 13.688 1.00 61.19 92 ARG A CA 1
ATOM 728 C C . ARG A 1 92 ? -2.621 -33.526 13.165 1.00 61.19 92 ARG A C 1
ATOM 730 O O . ARG A 1 92 ? -3.166 -34.188 12.289 1.00 61.19 92 ARG A O 1
ATOM 737 N N . ARG A 1 93 ? -1.465 -33.880 13.718 1.00 63.09 93 ARG A N 1
ATOM 738 C CA . ARG A 1 93 ? -1.020 -35.274 13.778 1.00 63.09 93 ARG A CA 1
ATOM 739 C C . ARG A 1 93 ? -1.472 -35.840 15.128 1.00 63.09 93 ARG A C 1
ATOM 741 O O . ARG A 1 93 ? -0.855 -35.482 16.128 1.00 63.09 93 ARG A O 1
ATOM 748 N N . PRO A 1 94 ? -2.518 -36.679 15.210 1.00 62.22 94 PRO A N 1
ATOM 749 C CA . PRO A 1 94 ? -2.592 -37.640 16.296 1.00 62.22 94 PRO A CA 1
ATOM 750 C C . PRO A 1 94 ? -1.532 -38.711 16.008 1.00 62.22 94 PRO A C 1
ATOM 752 O O . PRO A 1 94 ? -1.609 -39.409 14.998 1.00 62.22 94 PRO A O 1
ATOM 755 N N . LEU A 1 95 ? -0.496 -38.773 16.843 1.00 71.25 95 LEU A N 1
ATOM 756 C CA . LEU A 1 95 ? 0.327 -39.973 16.942 1.00 71.25 95 LEU A CA 1
ATOM 757 C C . LEU A 1 95 ? -0.365 -40.867 17.970 1.00 71.25 95 LEU A C 1
ATOM 759 O O . LEU A 1 95 ? -0.709 -40.398 19.056 1.00 71.25 95 LEU A O 1
ATOM 763 N N . ALA A 1 96 ? -0.668 -42.077 17.510 1.00 66.38 96 ALA A N 1
ATOM 764 C CA . ALA A 1 96 ? -1.280 -43.168 18.252 1.00 66.38 96 ALA A CA 1
ATOM 765 C C . ALA A 1 96 ? -0.439 -43.602 19.459 1.00 66.38 96 ALA A C 1
ATOM 767 O O . ALA A 1 96 ? 0.793 -43.370 19.429 1.00 66.38 96 ALA A O 1
#

pLDDT: mean 83.62, std 17.16, range [42.19, 96.94]

Foldseek 3Di:
DDDPPPPPDPPADPQDLVQLQVVLCVLVVHDDLCVVCVLLVHDSVVSVCSNVVVDDQDLVSLVSSCVSSVHDSVVSCRRRRPPVVVPPDDPDDDDD

Sequence (96 aa):
MSKHQETSLPASLPYDPNRLLDALLAWMQLDDDNKLARALRLSPELIKSIRHGRLPIRPTLLMLMAEHAGRSLDELRQILGDRRSKARMPGRRPLA

Secondary structure (DSSP, 8-state):
----------SSPPP-HHHHHHHHHHHHT-SSHHHHHHHTT--HHHHHHHHTTSSPPPHHHHHHHHHHHT--HHHHHHHHT--GGG----------